Protein AF-A0A2D7Z7Q1-F1 (afdb_monomer_lite)

Secondary structure (DSSP, 8-state):
-PPP-----------HHHHHHH--TTB-S--S---HHHHHHHHHHHHHHTTS--S------TTS--SSS-----SSEEEEEEE-SS-TTT-EEEEEEE--HHHHHHHHHHHHT-

pLDDT: mean 96.38, std 5.76, range [49.28, 98.75]

Radius of gyration: 16.53 Å; chains: 1; bounding box: 44×28×46 Å

Sequence (114 aa):
MAKGEIVLGCLAPHPPHVVYAENPEQNEPFSEGGWETLRWGYNMLARKLKEIDYDCMVILTPHWQTYVGTHFLGLE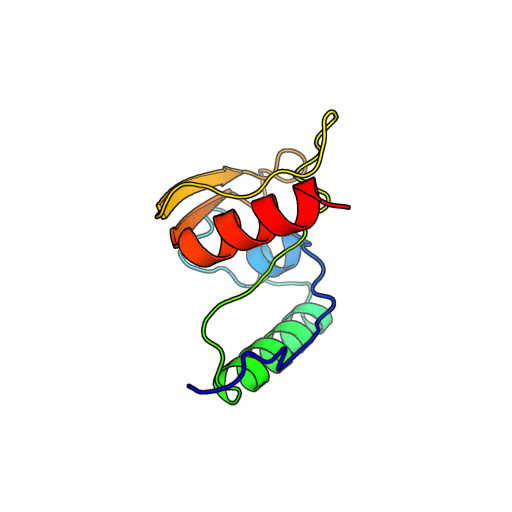RFQNISVDPIFPNLFRFHHDIKVDVELAEKMCEAASQA

Structure (mmCIF, N/CA/C/O backbone):
data_AF-A0A2D7Z7Q1-F1
#
_entry.id   AF-A0A2D7Z7Q1-F1
#
loop_
_atom_site.group_PDB
_atom_site.id
_atom_site.type_symbol
_atom_site.label_atom_id
_atom_site.label_alt_id
_atom_site.label_comp_id
_atom_site.label_asym_id
_atom_site.label_entity_id
_atom_site.label_seq_id
_atom_site.pdbx_PDB_ins_code
_atom_site.Cartn_x
_atom_site.Cartn_y
_atom_site.Cartn_z
_atom_site.occupancy
_atom_site.B_iso_or_equiv
_atom_site.auth_seq_id
_atom_site.auth_comp_id
_atom_site.auth_asym_id
_atom_site.auth_atom_id
_atom_site.pdbx_PDB_model_num
ATOM 1 N N . MET A 1 1 ? -28.213 -3.494 13.119 1.00 49.28 1 MET A N 1
ATOM 2 C CA . MET A 1 1 ? -26.902 -3.004 12.650 1.00 49.28 1 MET A CA 1
ATOM 3 C C . MET A 1 1 ? -26.070 -4.225 12.317 1.00 49.28 1 MET A C 1
ATOM 5 O O . MET A 1 1 ? -26.055 -5.138 13.137 1.00 49.28 1 MET A O 1
ATOM 9 N N . ALA A 1 2 ? -25.493 -4.306 11.118 1.00 69.19 2 ALA A N 1
ATOM 10 C CA . ALA A 1 2 ? -24.578 -5.398 10.794 1.00 69.19 2 ALA A CA 1
ATOM 11 C C . ALA A 1 2 ? -23.338 -5.304 11.703 1.00 69.19 2 ALA A C 1
ATOM 13 O O . ALA A 1 2 ? -22.932 -4.206 12.085 1.00 69.19 2 ALA A O 1
ATOM 14 N N . LYS A 1 3 ? -22.793 -6.449 12.117 1.00 87.31 3 LYS A N 1
ATOM 15 C CA . LYS A 1 3 ? -21.583 -6.518 12.944 1.00 87.31 3 LYS A CA 1
ATOM 16 C C . LYS A 1 3 ? -20.370 -6.333 12.026 1.00 87.31 3 LYS A C 1
ATOM 18 O O . LYS A 1 3 ? -20.305 -7.015 11.012 1.00 87.31 3 LYS A O 1
ATOM 23 N N . GLY A 1 4 ? -19.433 -5.450 12.381 1.00 93.44 4 GLY A N 1
ATOM 24 C CA . GLY A 1 4 ? -18.169 -5.316 11.646 1.00 93.44 4 GLY A CA 1
ATOM 25 C C . GLY A 1 4 ? -17.345 -6.609 11.699 1.00 93.44 4 GLY A C 1
ATOM 26 O O . GLY A 1 4 ? -17.343 -7.300 12.723 1.00 93.44 4 GLY A O 1
ATOM 27 N N . GLU A 1 5 ? -16.660 -6.936 10.605 1.00 95.88 5 GLU A N 1
ATOM 28 C CA . GLU A 1 5 ? -15.922 -8.191 10.431 1.00 95.88 5 GLU A CA 1
ATOM 29 C C . GLU A 1 5 ? -14.589 -7.966 9.700 1.00 95.88 5 GLU A C 1
ATOM 31 O O . GLU A 1 5 ? -14.482 -7.116 8.821 1.00 95.88 5 GLU A O 1
ATOM 36 N N . ILE A 1 6 ? -13.568 -8.751 10.059 1.00 96.88 6 ILE A N 1
ATOM 37 C CA . ILE A 1 6 ? -12.312 -8.842 9.305 1.00 96.88 6 ILE A CA 1
ATOM 38 C C . ILE A 1 6 ? -12.449 -10.007 8.325 1.00 96.88 6 ILE A C 1
ATOM 40 O O . ILE A 1 6 ? -12.380 -11.167 8.727 1.00 96.88 6 ILE A O 1
ATOM 44 N N . VAL A 1 7 ? -12.621 -9.698 7.041 1.00 96.94 7 VAL A N 1
ATOM 45 C CA . VAL A 1 7 ? -12.917 -10.705 6.005 1.00 96.94 7 VAL A CA 1
ATOM 46 C C . VAL A 1 7 ? -11.670 -11.352 5.390 1.00 96.94 7 VAL A C 1
ATOM 48 O O . VAL A 1 7 ? -11.746 -12.437 4.812 1.00 96.94 7 VAL A O 1
ATOM 51 N N . LEU A 1 8 ? -10.500 -10.712 5.506 1.00 97.12 8 LEU A N 1
ATOM 52 C CA . LEU A 1 8 ? -9.239 -11.223 4.969 1.00 97.12 8 LEU A CA 1
ATOM 53 C C . LEU A 1 8 ? -8.029 -10.636 5.708 1.00 97.12 8 LEU A C 1
ATOM 55 O O . LEU A 1 8 ? -7.975 -9.442 5.979 1.00 97.12 8 LEU A O 1
ATOM 59 N N . GLY A 1 9 ? -7.020 -11.475 5.953 1.00 97.19 9 GLY A N 1
ATOM 60 C CA . GLY A 1 9 ? -5.665 -11.051 6.309 1.00 97.19 9 GLY A CA 1
ATOM 61 C C . GLY A 1 9 ? -4.681 -11.426 5.201 1.00 97.19 9 GLY A C 1
ATOM 62 O O . GLY A 1 9 ? -4.776 -12.513 4.627 1.00 97.19 9 GLY A O 1
ATOM 63 N N . CYS A 1 10 ? -3.738 -10.537 4.887 1.00 96.19 10 CYS A N 1
ATOM 64 C CA . CYS A 1 10 ? -2.745 -10.762 3.841 1.00 96.19 10 CYS A CA 1
ATOM 65 C C . CYS A 1 10 ? -1.362 -10.259 4.266 1.00 96.19 10 CYS A C 1
ATOM 67 O O . CYS A 1 10 ? -1.239 -9.211 4.894 1.00 96.19 10 CYS A O 1
ATOM 69 N N . LEU A 1 11 ? -0.324 -10.995 3.868 1.00 96.88 11 LEU A N 1
ATOM 70 C CA . LEU A 1 11 ? 1.047 -10.504 3.848 1.00 96.88 11 LEU A CA 1
ATOM 71 C C . LEU A 1 11 ? 1.376 -10.051 2.420 1.00 96.88 11 LEU A C 1
ATOM 73 O O . LEU A 1 11 ? 1.581 -10.885 1.539 1.00 96.88 11 LEU A O 1
ATOM 77 N N . ALA A 1 12 ? 1.421 -8.737 2.209 1.00 96.69 12 ALA A N 1
ATOM 78 C CA . ALA A 1 12 ? 1.666 -8.112 0.912 1.00 96.69 12 ALA A CA 1
ATOM 79 C C . ALA A 1 12 ? 2.996 -7.328 0.949 1.00 96.69 12 ALA A C 1
ATOM 81 O O . ALA A 1 12 ? 3.016 -6.178 1.391 1.00 96.69 12 ALA A O 1
ATOM 82 N N . PRO A 1 13 ? 4.136 -7.935 0.556 1.00 97.00 13 PRO A N 1
ATOM 83 C CA . PRO A 1 13 ? 5.432 -7.253 0.575 1.00 97.00 13 PRO A CA 1
ATOM 84 C C . PRO A 1 13 ? 5.474 -6.120 -0.458 1.00 97.00 13 PRO A C 1
ATOM 86 O O . PRO A 1 13 ? 4.908 -6.256 -1.535 1.00 97.00 13 PRO A O 1
ATOM 89 N N . HIS A 1 14 ? 6.203 -5.036 -0.198 1.00 97.38 14 HIS A N 1
ATOM 90 C CA . HIS A 1 14 ? 6.168 -3.813 -1.019 1.00 97.38 14 HIS A CA 1
ATOM 91 C C . HIS A 1 14 ? 7.435 -3.575 -1.885 1.00 97.38 14 HIS A C 1
ATOM 93 O O . HIS A 1 14 ? 8.000 -2.481 -1.837 1.00 97.38 14 HIS A O 1
ATOM 99 N N . PRO A 1 15 ? 7.955 -4.550 -2.668 1.00 97.69 15 PRO A N 1
ATOM 100 C CA . PRO A 1 15 ? 9.116 -4.294 -3.510 1.00 97.69 15 PRO A CA 1
ATOM 101 C C . PRO A 1 15 ? 8.724 -3.383 -4.692 1.00 97.69 15 PRO A C 1
ATOM 103 O O . PRO A 1 15 ? 7.893 -3.786 -5.512 1.00 97.69 15 PRO A O 1
ATOM 106 N N . PRO A 1 16 ? 9.361 -2.208 -4.863 1.00 98.06 16 PRO A N 1
ATOM 107 C CA . PRO A 1 16 ? 9.036 -1.276 -5.953 1.00 98.06 16 PRO A CA 1
ATOM 108 C C . PRO A 1 16 ? 9.228 -1.901 -7.344 1.00 98.06 16 PRO A C 1
ATOM 110 O O . PRO A 1 16 ? 8.534 -1.559 -8.298 1.00 98.06 16 PRO A O 1
ATOM 113 N N . HIS A 1 17 ? 10.128 -2.881 -7.440 1.00 98.50 17 HIS A N 1
ATOM 114 C CA . HIS A 1 17 ? 10.436 -3.650 -8.643 1.00 98.50 17 HIS A CA 1
ATOM 115 C C . HIS A 1 17 ? 9.214 -4.326 -9.282 1.00 98.50 17 HIS A C 1
ATOM 117 O O . HIS A 1 17 ? 9.141 -4.419 -10.503 1.00 98.50 17 HIS A O 1
ATOM 123 N N . VAL A 1 18 ? 8.248 -4.786 -8.476 1.00 98.19 18 VAL A N 1
ATOM 124 C CA . VAL A 1 18 ? 7.030 -5.441 -8.988 1.00 98.19 18 VAL A CA 1
ATOM 125 C C . VAL A 1 18 ? 6.161 -4.436 -9.745 1.00 98.19 18 VAL A C 1
ATOM 127 O O . VAL A 1 18 ? 5.633 -4.771 -10.800 1.00 98.19 18 VAL A O 1
ATOM 130 N N . VAL A 1 19 ? 6.065 -3.199 -9.248 1.00 98.19 19 VAL A N 1
ATOM 131 C CA . VAL A 1 19 ? 5.336 -2.114 -9.919 1.00 98.19 19 VAL A CA 1
ATOM 132 C C . VAL A 1 19 ? 6.090 -1.645 -11.159 1.00 98.19 19 VAL A C 1
ATOM 134 O O . VAL A 1 19 ? 5.489 -1.510 -12.220 1.00 98.19 19 VAL A O 1
ATOM 137 N N . TYR A 1 20 ? 7.409 -1.467 -11.050 1.00 98.56 20 TYR A N 1
ATOM 138 C CA . TYR A 1 20 ? 8.267 -1.107 -12.180 1.00 98.56 20 TYR A CA 1
ATOM 139 C C . TYR A 1 20 ? 8.113 -2.083 -13.353 1.00 98.56 20 TYR A C 1
ATOM 141 O O . TYR A 1 20 ? 7.915 -1.658 -14.486 1.00 98.56 20 TYR A O 1
ATOM 149 N N . ALA A 1 21 ? 8.131 -3.388 -13.078 1.00 98.12 21 ALA A N 1
ATOM 150 C CA . ALA A 1 21 ? 8.004 -4.419 -14.100 1.00 98.12 21 ALA A CA 1
ATOM 151 C C . ALA A 1 21 ? 6.620 -4.459 -14.784 1.00 98.12 21 ALA A C 1
ATOM 153 O O . ALA A 1 21 ? 6.507 -4.927 -15.918 1.00 98.12 21 ALA A O 1
ATOM 154 N N . GLU A 1 22 ? 5.558 -4.013 -14.106 1.00 97.44 22 GLU A N 1
ATOM 155 C CA . GLU A 1 22 ? 4.183 -4.003 -14.632 1.00 97.44 22 GLU A CA 1
ATOM 156 C C . GLU A 1 22 ? 3.919 -2.820 -15.581 1.00 97.44 22 GLU A C 1
ATOM 158 O O . GLU A 1 22 ? 2.982 -2.885 -16.370 1.00 97.44 22 GLU A O 1
ATOM 163 N N . ASN A 1 23 ? 4.754 -1.772 -15.551 1.00 98.19 23 ASN A N 1
ATOM 164 C CA . ASN A 1 23 ? 4.595 -0.547 -16.348 1.00 98.19 23 ASN A CA 1
ATOM 165 C C . ASN A 1 23 ? 3.185 0.092 -16.263 1.00 98.19 23 ASN A C 1
ATOM 167 O O . ASN A 1 23 ? 2.587 0.381 -17.303 1.00 98.19 23 ASN A O 1
ATOM 171 N N . PRO A 1 24 ? 2.613 0.318 -15.062 1.00 97.81 24 PRO A N 1
ATOM 172 C CA . PRO A 1 24 ? 1.343 1.029 -14.954 1.00 97.81 24 PRO A CA 1
ATOM 173 C C . PRO A 1 24 ? 1.518 2.504 -15.342 1.00 97.81 24 PRO A C 1
ATOM 175 O O . PRO A 1 24 ? 2.567 3.089 -15.081 1.00 97.81 24 PRO A O 1
ATOM 178 N N . GLU A 1 25 ? 0.472 3.131 -15.889 1.00 97.94 25 GLU A N 1
ATOM 179 C CA . GLU A 1 25 ? 0.501 4.537 -16.342 1.00 97.94 25 GLU A CA 1
ATOM 180 C C . GLU A 1 25 ? 0.919 5.526 -15.243 1.00 97.94 25 GLU A C 1
ATOM 182 O O . GLU A 1 25 ? 1.481 6.582 -15.521 1.00 97.94 25 GLU A O 1
ATOM 187 N N . GLN A 1 26 ? 0.657 5.181 -13.983 1.00 98.25 26 GLN A N 1
ATOM 188 C CA . GLN A 1 26 ? 0.993 5.991 -12.819 1.00 98.25 26 GLN A CA 1
ATOM 189 C C . GLN A 1 26 ? 2.493 6.014 -12.486 1.00 98.25 26 GLN A C 1
ATOM 191 O O . GLN A 1 26 ? 2.926 6.922 -11.775 1.00 98.25 26 GLN A O 1
ATOM 196 N N . ASN A 1 27 ? 3.277 5.021 -12.921 1.00 98.62 27 ASN A N 1
ATOM 197 C CA . ASN A 1 27 ? 4.707 4.943 -12.623 1.00 98.62 27 ASN A CA 1
ATOM 198 C C . ASN A 1 27 ? 5.516 5.500 -13.798 1.00 98.62 27 ASN A C 1
ATOM 200 O O . ASN A 1 27 ? 5.451 4.971 -14.902 1.00 98.62 27 ASN A O 1
ATOM 204 N N . GLU A 1 28 ? 6.301 6.550 -13.564 1.00 98.50 28 GLU A N 1
ATOM 205 C CA . GLU A 1 28 ? 7.023 7.237 -14.646 1.00 98.50 28 GLU A CA 1
ATOM 206 C C . GLU A 1 28 ? 8.126 6.392 -15.319 1.00 98.50 28 GLU A C 1
ATOM 208 O O . GLU A 1 28 ? 8.286 6.495 -16.537 1.00 98.50 28 GLU A O 1
ATOM 213 N N . PRO A 1 29 ? 8.956 5.608 -14.592 1.00 98.25 29 PRO A N 1
ATOM 214 C CA . PRO A 1 29 ? 9.970 4.767 -15.221 1.00 98.25 29 PRO A CA 1
ATOM 215 C C . PRO A 1 29 ? 9.352 3.584 -15.972 1.00 98.25 29 PRO A C 1
ATOM 217 O O . PRO A 1 29 ? 8.440 2.930 -15.470 1.00 98.25 29 PRO A O 1
ATOM 220 N N . PHE A 1 30 ? 9.926 3.265 -17.132 1.00 98.12 30 PHE A N 1
ATOM 221 C CA . PHE A 1 30 ? 9.486 2.166 -17.987 1.00 98.12 30 PHE A CA 1
ATOM 222 C C . PHE A 1 30 ? 10.512 1.028 -17.994 1.00 98.12 30 PHE A C 1
ATOM 224 O O . PHE A 1 30 ? 11.709 1.267 -18.158 1.00 98.12 30 PHE A O 1
ATOM 231 N N . SER A 1 31 ? 10.037 -0.203 -17.834 1.00 97.94 31 SER A N 1
ATOM 232 C CA . SER A 1 31 ? 10.823 -1.435 -17.777 1.00 97.94 31 SER A CA 1
ATOM 233 C C . SER A 1 31 ? 10.612 -2.326 -19.003 1.00 97.94 31 SER A C 1
ATOM 235 O O . SER A 1 31 ? 9.627 -2.201 -19.729 1.00 97.94 31 SER A O 1
ATOM 237 N N . GLU A 1 32 ? 11.497 -3.307 -19.174 1.00 97.69 32 GLU A N 1
ATOM 238 C CA . GLU A 1 32 ? 11.327 -4.408 -20.134 1.00 97.69 32 GLU A CA 1
ATOM 239 C C . GLU A 1 32 ? 10.687 -5.664 -19.494 1.00 97.69 32 GLU A C 1
ATOM 241 O O . GLU A 1 32 ? 10.664 -6.725 -20.113 1.00 97.69 32 GLU A O 1
ATOM 246 N N . GLY A 1 33 ? 10.162 -5.567 -18.261 1.00 96.06 33 GLY A N 1
ATOM 247 C CA . GLY A 1 33 ? 9.578 -6.686 -17.504 1.00 96.06 33 GLY A CA 1
ATOM 248 C C . GLY A 1 33 ? 10.360 -7.079 -16.240 1.00 96.06 33 GLY A C 1
ATOM 249 O O . GLY A 1 33 ? 11.108 -6.274 -15.682 1.00 96.06 33 GLY A O 1
ATOM 250 N N . GLY A 1 34 ? 10.157 -8.315 -15.760 1.00 97.25 34 GLY A N 1
ATOM 251 C CA . GLY A 1 34 ? 10.806 -8.884 -14.572 1.00 97.25 34 GLY A CA 1
ATOM 252 C C . GLY A 1 34 ? 9.862 -9.218 -13.407 1.00 97.25 34 GLY A C 1
ATOM 253 O O . GLY A 1 34 ? 8.696 -8.822 -13.370 1.00 97.25 34 GLY A O 1
ATOM 254 N N . TRP A 1 35 ? 10.395 -9.936 -12.410 1.00 97.81 35 TRP A N 1
ATOM 255 C CA . TRP A 1 35 ? 9.697 -10.338 -11.173 1.00 97.81 35 TRP A CA 1
ATOM 256 C C . TRP A 1 35 ? 8.371 -11.088 -11.401 1.00 97.81 35 TRP A C 1
ATOM 258 O O . TRP A 1 35 ? 7.452 -11.010 -10.582 1.00 97.81 35 TRP A O 1
ATOM 268 N N . GLU A 1 36 ? 8.273 -11.854 -12.487 1.00 97.69 36 GLU A N 1
ATOM 269 C CA . GLU A 1 36 ? 7.039 -12.470 -12.982 1.00 97.69 36 GLU A CA 1
ATOM 270 C C . GLU A 1 36 ? 6.370 -13.353 -11.930 1.00 97.69 36 GLU A C 1
ATOM 272 O O . GLU A 1 36 ? 5.176 -13.217 -11.692 1.00 97.69 36 GLU A O 1
ATOM 277 N N . THR A 1 37 ? 7.129 -14.201 -11.229 1.00 97.56 37 THR A N 1
ATOM 278 C CA . THR A 1 37 ? 6.574 -15.091 -10.197 1.00 97.56 37 THR A CA 1
ATOM 279 C C . THR A 1 37 ? 5.852 -14.313 -9.092 1.00 97.56 37 THR A C 1
ATOM 281 O O . THR A 1 37 ? 4.749 -14.685 -8.689 1.00 97.56 37 THR A O 1
ATOM 284 N N . LEU A 1 38 ? 6.442 -13.210 -8.614 1.00 97.62 38 LEU A N 1
ATOM 285 C CA . LEU A 1 38 ? 5.818 -12.369 -7.588 1.00 97.62 38 LEU A CA 1
ATOM 286 C C . LEU A 1 38 ? 4.646 -11.567 -8.157 1.00 97.62 38 LEU A C 1
ATOM 288 O O . LEU A 1 38 ? 3.605 -11.478 -7.506 1.00 97.62 38 LEU A O 1
ATOM 292 N N . ARG A 1 39 ? 4.774 -11.040 -9.378 1.00 97.44 39 ARG A N 1
ATOM 293 C CA . ARG A 1 39 ? 3.679 -10.357 -10.080 1.00 97.44 39 ARG A CA 1
ATOM 294 C C . ARG A 1 39 ? 2.473 -11.265 -10.287 1.00 97.44 39 ARG A C 1
ATOM 296 O O . ARG A 1 39 ? 1.345 -10.858 -10.036 1.00 97.44 39 ARG A O 1
ATOM 303 N N . TRP A 1 40 ? 2.685 -12.514 -10.693 1.00 97.75 40 TRP A N 1
ATOM 304 C CA . TRP A 1 40 ? 1.615 -13.497 -10.841 1.00 97.75 40 TRP A CA 1
ATOM 305 C C . TRP A 1 40 ? 0.935 -13.796 -9.505 1.00 97.75 40 TRP A C 1
ATOM 307 O O . TRP A 1 40 ? -0.293 -13.856 -9.457 1.00 97.75 40 TRP A O 1
ATOM 317 N N . GLY A 1 41 ? 1.702 -13.892 -8.414 1.00 97.75 41 GLY A N 1
ATOM 318 C CA . GLY A 1 41 ? 1.149 -13.979 -7.060 1.00 97.75 41 GLY A CA 1
ATOM 319 C C . GLY A 1 41 ? 0.265 -12.776 -6.708 1.00 97.75 41 GLY A C 1
ATOM 320 O O . GLY A 1 41 ? -0.859 -12.949 -6.233 1.00 97.75 41 GLY A O 1
ATOM 321 N N . TYR A 1 42 ? 0.718 -11.562 -7.026 1.00 97.88 42 TYR A N 1
ATOM 322 C CA . TYR A 1 42 ? -0.074 -10.342 -6.858 1.00 97.88 42 TYR A CA 1
ATOM 323 C C . TYR A 1 42 ? -1.335 -10.318 -7.727 1.00 97.88 42 TYR A C 1
ATOM 325 O O . TYR A 1 42 ? -2.396 -9.929 -7.245 1.00 97.88 42 TYR A O 1
ATOM 333 N N . ASN A 1 43 ? -1.270 -10.810 -8.965 1.00 96.69 43 ASN A N 1
ATOM 334 C CA . ASN A 1 43 ? -2.438 -10.932 -9.838 1.00 96.69 43 ASN A CA 1
ATOM 335 C C . ASN A 1 43 ? -3.469 -11.923 -9.285 1.00 96.69 43 ASN A C 1
ATOM 337 O O . ASN A 1 43 ? -4.673 -11.684 -9.395 1.00 96.69 43 ASN A O 1
ATOM 341 N N . MET A 1 44 ? -3.032 -13.013 -8.649 1.00 97.06 44 MET A N 1
ATOM 342 C CA . MET A 1 44 ? -3.942 -13.918 -7.940 1.00 97.06 44 MET A CA 1
ATOM 343 C C . MET A 1 44 ? -4.605 -13.236 -6.740 1.00 97.06 44 MET A C 1
ATOM 345 O O . MET A 1 44 ? -5.819 -13.355 -6.574 1.00 97.06 44 MET A O 1
ATOM 349 N N . LEU A 1 45 ? -3.840 -12.487 -5.937 1.00 96.88 45 LEU A N 1
ATOM 350 C CA . LEU A 1 45 ? -4.385 -11.715 -4.818 1.00 96.88 45 LEU A CA 1
ATOM 351 C C . LEU A 1 45 ? -5.399 -10.670 -5.302 1.00 96.88 45 LEU A C 1
ATOM 353 O O . LEU A 1 45 ? -6.506 -10.612 -4.777 1.00 96.88 45 LEU A O 1
ATOM 357 N N . ALA A 1 46 ? -5.065 -9.900 -6.340 1.00 96.00 46 ALA A N 1
ATOM 358 C CA . ALA A 1 46 ? -5.947 -8.889 -6.915 1.00 96.00 46 ALA A CA 1
ATOM 359 C C . ALA A 1 46 ? -7.256 -9.493 -7.446 1.00 96.00 46 ALA A C 1
ATOM 361 O O . ALA A 1 46 ? -8.320 -8.903 -7.278 1.00 96.00 46 ALA A O 1
ATOM 362 N N . ARG A 1 47 ? -7.206 -10.684 -8.059 1.00 97.06 47 ARG A N 1
ATOM 363 C CA . ARG A 1 47 ? -8.412 -11.417 -8.482 1.00 97.06 47 ARG A CA 1
ATOM 364 C C . ARG A 1 47 ? -9.259 -11.852 -7.292 1.00 97.06 47 ARG A C 1
ATOM 366 O O . ARG A 1 47 ? -10.461 -11.634 -7.320 1.00 97.06 47 ARG A O 1
ATOM 373 N N . LYS A 1 48 ? -8.635 -12.392 -6.243 1.00 96.69 48 LYS A N 1
ATOM 374 C CA . LYS A 1 48 ? -9.335 -12.788 -5.015 1.00 96.69 48 LYS A CA 1
ATOM 375 C C . LYS A 1 48 ? -10.005 -11.594 -4.328 1.00 96.69 48 LYS A C 1
ATOM 377 O O . LYS A 1 48 ? -11.139 -11.715 -3.891 1.00 96.69 48 LYS A O 1
ATOM 382 N N . LEU A 1 49 ? -9.333 -10.443 -4.264 1.00 96.25 49 LEU A N 1
ATOM 383 C CA . LEU A 1 49 ? -9.901 -9.224 -3.680 1.00 96.25 49 LEU A CA 1
ATOM 384 C C . LEU A 1 49 ? -11.158 -8.756 -4.430 1.00 96.25 49 LEU A C 1
ATOM 386 O O . LEU A 1 49 ? -12.093 -8.306 -3.792 1.00 96.25 49 LEU A O 1
ATOM 390 N N . LYS A 1 50 ? -11.243 -8.935 -5.755 1.00 96.12 50 LYS A N 1
ATOM 391 C CA . LYS A 1 50 ? -12.451 -8.582 -6.530 1.00 96.12 50 LYS A CA 1
ATOM 392 C C . LYS A 1 50 ? -13.686 -9.429 -6.198 1.00 96.12 50 LYS A C 1
ATOM 394 O O . LYS A 1 50 ? -14.787 -9.041 -6.570 1.00 96.12 50 LYS A O 1
ATOM 399 N N . GLU A 1 51 ? -13.504 -10.588 -5.571 1.00 96.69 51 GLU A N 1
ATOM 400 C CA . GLU A 1 51 ? -14.581 -11.525 -5.221 1.00 96.69 51 GLU A CA 1
ATOM 401 C C . GLU A 1 51 ? -15.013 -11.401 -3.750 1.00 96.69 51 GLU A C 1
ATOM 403 O O . GLU A 1 51 ? -15.991 -12.025 -3.344 1.00 96.69 51 GLU A O 1
ATOM 408 N N . ILE A 1 52 ? -14.285 -10.617 -2.949 1.00 95.75 52 ILE A N 1
ATOM 409 C CA . ILE A 1 52 ? -14.558 -10.403 -1.527 1.00 95.75 52 ILE A CA 1
ATOM 410 C C . ILE A 1 52 ? -15.197 -9.027 -1.365 1.00 95.75 52 ILE A C 1
ATOM 412 O O . ILE A 1 52 ? -14.676 -8.040 -1.875 1.00 95.75 52 ILE A O 1
ATOM 416 N N . ASP A 1 53 ? -16.299 -8.966 -0.622 1.00 95.19 53 ASP A N 1
ATOM 417 C CA . ASP A 1 53 ? -16.920 -7.704 -0.229 1.00 95.19 53 ASP A CA 1
ATOM 418 C C . ASP A 1 53 ? -16.181 -7.127 0.988 1.00 95.19 53 ASP A C 1
ATOM 420 O O . ASP A 1 53 ? -16.048 -7.798 2.016 1.00 95.19 53 ASP A O 1
ATOM 424 N N . TYR A 1 54 ? -15.626 -5.925 0.848 1.00 96.00 54 TYR A N 1
ATOM 425 C CA . TYR A 1 54 ? -14.939 -5.207 1.920 1.00 96.00 54 TYR A CA 1
ATOM 426 C C . TYR A 1 54 ? -15.079 -3.694 1.732 1.00 96.00 54 TYR A C 1
ATOM 428 O O . TYR A 1 54 ? -14.988 -3.184 0.616 1.00 96.00 54 TYR A O 1
ATO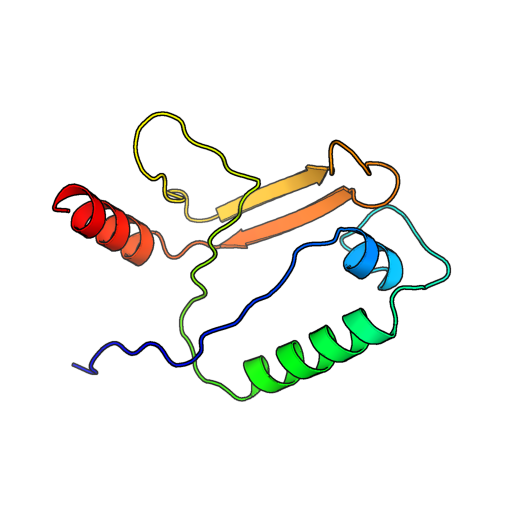M 436 N N . ASP A 1 55 ? -15.230 -2.971 2.842 1.00 96.25 55 ASP A N 1
ATOM 437 C CA . ASP A 1 55 ? -15.424 -1.516 2.822 1.00 96.25 55 ASP A CA 1
ATOM 438 C C . ASP A 1 55 ? -14.099 -0.739 2.725 1.00 96.25 55 ASP A C 1
ATOM 440 O O . ASP A 1 55 ? -14.017 0.313 2.092 1.00 96.25 55 ASP A O 1
ATOM 444 N N . CYS A 1 56 ? -13.036 -1.252 3.351 1.00 96.56 56 CYS A N 1
ATOM 445 C CA . CYS A 1 56 ? -11.743 -0.577 3.442 1.00 96.56 56 CYS A CA 1
ATOM 446 C C . CYS A 1 56 ? -10.575 -1.572 3.551 1.00 96.56 56 CYS A C 1
ATOM 448 O O . CYS A 1 56 ? -10.758 -2.764 3.803 1.00 96.56 56 CYS A O 1
ATOM 450 N N . MET A 1 57 ? -9.349 -1.069 3.379 1.00 97.31 57 MET A N 1
ATOM 451 C CA . MET A 1 57 ? -8.117 -1.810 3.650 1.00 97.31 57 MET A CA 1
ATOM 452 C C . MET A 1 57 ? -7.323 -1.112 4.752 1.00 97.31 57 MET A C 1
ATOM 454 O O . MET A 1 57 ? -7.019 0.074 4.643 1.00 97.31 57 MET A O 1
ATOM 458 N N . VAL A 1 58 ? -6.922 -1.868 5.773 1.00 97.75 58 VAL A N 1
ATOM 459 C CA . VAL A 1 58 ? -5.994 -1.401 6.809 1.00 97.75 58 VAL A CA 1
ATOM 460 C C . VAL A 1 58 ? -4.582 -1.853 6.441 1.00 97.75 58 VAL A C 1
ATOM 462 O O . VAL A 1 58 ? -4.326 -3.050 6.313 1.00 97.75 58 VAL A O 1
ATOM 465 N N . ILE A 1 59 ? -3.661 -0.900 6.274 1.00 97.88 59 ILE A N 1
ATOM 466 C CA . ILE A 1 59 ? -2.277 -1.161 5.854 1.00 97.88 59 ILE A CA 1
ATOM 467 C C . ILE A 1 59 ? -1.312 -0.718 6.954 1.00 97.88 59 ILE A C 1
ATOM 469 O O . ILE A 1 59 ? -1.286 0.450 7.333 1.00 97.88 59 ILE A O 1
ATOM 473 N N . LEU A 1 60 ? -0.467 -1.643 7.416 1.00 97.50 60 LEU A N 1
ATOM 474 C CA . LEU A 1 60 ? 0.697 -1.348 8.250 1.00 97.50 60 LEU A CA 1
ATOM 475 C C . LEU A 1 60 ? 1.952 -1.380 7.374 1.00 97.50 60 LEU A C 1
ATOM 477 O O . LEU A 1 60 ? 2.268 -2.414 6.787 1.00 97.50 60 LEU A O 1
ATOM 481 N N . THR A 1 61 ? 2.671 -0.260 7.289 1.00 96.88 61 THR A N 1
ATOM 482 C CA . THR A 1 61 ? 3.886 -0.144 6.469 1.00 96.88 61 THR A CA 1
ATOM 483 C C . THR A 1 61 ? 5.132 0.045 7.335 1.00 96.88 61 THR A C 1
ATOM 485 O O . THR A 1 61 ? 5.125 0.886 8.234 1.00 96.88 61 THR A O 1
ATOM 488 N N . PRO A 1 62 ? 6.235 -0.675 7.064 1.00 97.12 62 PRO A N 1
ATOM 489 C CA . PRO A 1 62 ? 7.489 -0.476 7.788 1.00 97.12 62 PRO A CA 1
ATOM 490 C C . PRO A 1 62 ? 8.212 0.822 7.393 1.00 97.12 62 PRO A C 1
ATOM 492 O O . PRO A 1 62 ? 9.129 1.245 8.096 1.00 97.12 62 PRO A O 1
ATOM 495 N N . HIS A 1 63 ? 7.825 1.454 6.279 1.00 97.19 63 HIS A N 1
ATOM 496 C CA . HIS A 1 63 ? 8.447 2.688 5.788 1.00 97.19 6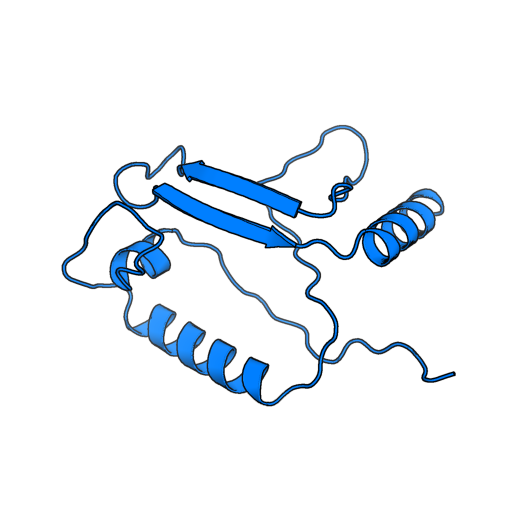3 HIS A CA 1
ATOM 497 C C . HIS A 1 63 ? 7.892 3.965 6.429 1.00 97.19 63 HIS A C 1
ATOM 499 O O . HIS A 1 63 ? 8.424 5.043 6.179 1.00 97.19 63 HIS A O 1
ATOM 505 N N . TRP A 1 64 ? 6.871 3.858 7.283 1.00 96.81 64 TRP A N 1
ATOM 506 C CA . TRP A 1 64 ? 6.393 4.972 8.095 1.00 96.81 64 TRP A CA 1
ATOM 507 C C . TRP A 1 64 ? 6.754 4.740 9.559 1.00 96.81 64 TRP A C 1
ATOM 509 O O . TRP A 1 64 ? 5.981 4.200 10.344 1.00 96.81 64 TRP A O 1
ATOM 519 N N . GLN A 1 65 ? 7.987 5.101 9.904 1.00 95.94 65 GLN A N 1
ATOM 520 C CA . GLN A 1 65 ? 8.510 4.928 11.254 1.00 95.94 65 GLN A CA 1
ATOM 521 C C . GLN A 1 65 ? 8.153 6.130 12.124 1.00 95.94 65 GLN A C 1
ATOM 523 O O . GLN A 1 65 ? 8.379 7.279 11.741 1.00 95.94 65 GLN A O 1
ATOM 528 N N . THR A 1 66 ? 7.633 5.857 13.316 1.00 97.00 66 THR A N 1
ATOM 529 C CA . THR A 1 66 ? 7.293 6.862 14.324 1.00 97.00 66 THR A CA 1
ATOM 530 C C . THR A 1 66 ? 8.075 6.588 15.605 1.00 97.00 66 THR A C 1
ATOM 532 O O . THR A 1 66 ? 8.304 5.441 15.979 1.00 97.00 66 THR A O 1
ATOM 535 N N . TYR A 1 67 ? 8.505 7.652 16.288 1.00 96.62 67 TYR A N 1
ATOM 536 C CA . TYR A 1 67 ? 9.205 7.540 17.575 1.00 96.62 67 TYR A CA 1
ATOM 537 C C . TYR A 1 67 ? 8.270 7.682 18.781 1.00 96.62 67 TYR A C 1
ATOM 539 O O . TYR A 1 67 ? 8.590 7.202 19.865 1.00 96.62 67 TYR A O 1
ATOM 547 N N . VAL A 1 68 ? 7.127 8.352 18.612 1.00 95.50 68 VAL A N 1
ATOM 548 C CA . VAL A 1 68 ? 6.181 8.653 19.694 1.00 95.50 68 VAL A CA 1
ATOM 549 C C . VAL A 1 68 ? 4.806 8.123 19.311 1.00 95.50 68 VAL A C 1
ATOM 551 O O . VAL A 1 68 ? 4.088 8.757 18.548 1.00 95.50 68 VAL A O 1
ATOM 554 N N . GLY A 1 69 ? 4.441 6.959 19.844 1.00 94.31 69 GLY A N 1
ATOM 555 C CA . GLY A 1 69 ? 3.137 6.337 19.605 1.00 94.31 69 GLY A CA 1
ATOM 556 C C . GLY A 1 69 ? 2.908 5.850 18.168 1.00 94.31 69 GLY A C 1
ATOM 557 O O . GLY A 1 69 ? 3.786 5.911 17.301 1.00 94.31 69 GLY A O 1
ATOM 558 N N . THR A 1 70 ? 1.692 5.365 17.928 1.00 95.88 70 THR A N 1
ATOM 559 C CA . THR A 1 70 ? 1.231 4.843 16.634 1.00 95.88 70 THR A CA 1
ATOM 560 C C . THR A 1 70 ? 0.452 5.925 15.900 1.00 95.88 70 THR A C 1
ATOM 562 O O . THR A 1 70 ? -0.460 6.517 16.470 1.00 95.88 70 THR A O 1
ATOM 565 N N . HIS A 1 71 ? 0.825 6.219 14.655 1.00 97.75 71 HIS A N 1
ATOM 566 C CA . HIS A 1 71 ? 0.159 7.247 13.853 1.00 97.75 71 HIS A CA 1
ATOM 567 C C . HIS A 1 71 ? -0.845 6.630 12.873 1.00 97.75 71 HIS A C 1
ATOM 569 O O . HIS A 1 71 ? -0.671 5.501 12.415 1.00 97.75 71 HIS A O 1
ATOM 575 N N . PHE A 1 72 ? -1.871 7.408 12.528 1.00 98.25 72 PHE A N 1
ATOM 576 C CA . PHE A 1 72 ? -2.920 7.055 11.572 1.00 98.25 72 PHE A CA 1
ATOM 577 C C . PHE A 1 72 ? -3.073 8.184 10.547 1.00 98.25 72 PHE A C 1
ATOM 579 O O . PHE A 1 72 ? -2.786 9.345 10.843 1.00 98.25 72 PHE A O 1
ATOM 586 N N . LEU A 1 73 ? -3.485 7.850 9.323 1.00 98.12 73 LEU A N 1
ATOM 587 C CA . LEU A 1 73 ? -3.774 8.856 8.300 1.00 98.12 73 LEU A CA 1
ATOM 588 C C . LEU A 1 73 ? -5.069 9.599 8.665 1.00 98.12 73 LEU A C 1
ATOM 590 O O . LEU A 1 73 ? -6.083 8.956 8.908 1.00 98.12 73 LEU A O 1
ATOM 594 N N . GLY A 1 74 ?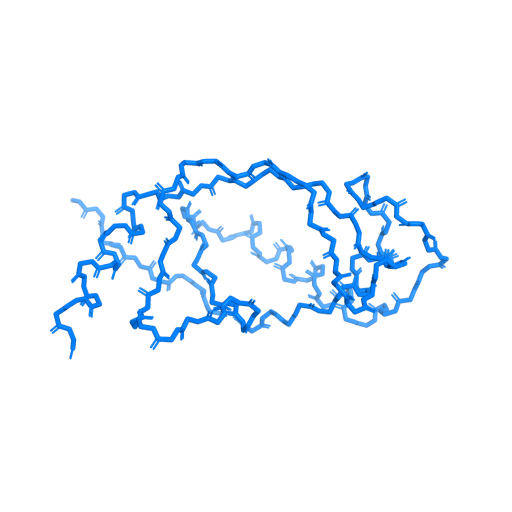 -5.034 10.935 8.685 1.00 97.75 74 GLY A N 1
ATOM 595 C CA . GLY A 1 74 ? -6.150 11.777 9.154 1.00 97.75 74 GLY A CA 1
ATOM 596 C C . GLY A 1 74 ? -6.682 12.790 8.135 1.00 97.75 74 GLY A C 1
ATOM 597 O O . GLY A 1 74 ? -7.328 13.757 8.519 1.00 97.75 74 GLY A O 1
ATOM 598 N N . LEU A 1 75 ? -6.374 12.619 6.846 1.00 97.94 75 LEU A N 1
ATOM 599 C CA . LEU A 1 75 ? -6.948 13.423 5.760 1.00 97.94 75 LEU A CA 1
ATOM 600 C C . LEU A 1 75 ? -7.704 12.510 4.800 1.00 97.94 75 LEU A C 1
ATOM 602 O O . LEU A 1 75 ? -7.235 11.415 4.500 1.00 97.94 75 LEU A O 1
ATOM 606 N N . GLU A 1 76 ? -8.826 12.989 4.265 1.00 97.88 76 GLU A N 1
ATOM 607 C CA . GLU A 1 76 ? -9.702 12.203 3.383 1.00 97.88 76 GLU A CA 1
ATOM 608 C C . GLU A 1 76 ? -9.015 11.733 2.094 1.00 97.88 76 GLU A C 1
ATOM 610 O O . GLU A 1 76 ? -9.369 10.690 1.542 1.00 97.88 76 GLU A O 1
ATOM 615 N N . ARG A 1 77 ? -8.046 12.505 1.585 1.00 98.19 77 ARG A N 1
ATOM 616 C CA . ARG A 1 77 ? -7.386 12.238 0.305 1.00 98.19 77 ARG A CA 1
ATOM 617 C C . ARG A 1 77 ? -5.924 12.669 0.325 1.00 98.19 77 ARG A C 1
ATOM 619 O O . ARG A 1 77 ? -5.618 13.809 0.667 1.00 98.19 77 ARG A O 1
ATOM 626 N N . PHE A 1 78 ? -5.036 11.780 -0.114 1.00 97.69 78 PHE A N 1
ATOM 627 C CA . PHE A 1 78 ? -3.622 12.076 -0.346 1.00 97.69 78 PHE A CA 1
ATOM 628 C C . PHE A 1 78 ? -3.302 11.882 -1.826 1.00 97.69 78 PHE A C 1
ATOM 630 O O . PHE A 1 78 ? -3.328 10.759 -2.338 1.00 97.69 78 PHE A O 1
ATOM 637 N N . GLN A 1 79 ? -2.965 12.982 -2.494 1.00 97.69 79 GLN A N 1
ATOM 638 C CA . GLN A 1 79 ? -2.589 12.994 -3.902 1.00 97.69 79 GLN A CA 1
ATOM 639 C C . GLN A 1 79 ? -1.203 13.615 -4.051 1.00 97.69 79 GLN A C 1
ATOM 641 O O . GLN A 1 79 ? -1.021 14.798 -3.761 1.00 97.69 79 GLN A O 1
ATOM 646 N N . ASN A 1 80 ? -0.223 12.812 -4.460 1.00 96.81 80 ASN A N 1
ATOM 647 C CA . ASN A 1 80 ? 1.146 13.266 -4.688 1.00 96.81 80 ASN A CA 1
ATOM 648 C C . ASN A 1 80 ? 1.934 12.239 -5.522 1.00 96.81 80 ASN A C 1
ATOM 650 O O . ASN A 1 80 ? 1.416 11.194 -5.918 1.00 96.81 80 ASN A O 1
ATOM 654 N N . ILE A 1 81 ? 3.207 12.537 -5.761 1.00 98.00 81 ILE A N 1
ATOM 655 C CA . ILE A 1 81 ? 4.180 11.614 -6.334 1.00 98.00 81 ILE A CA 1
ATOM 656 C C . ILE A 1 81 ? 4.952 10.952 -5.191 1.00 98.00 81 ILE A C 1
ATOM 658 O O . ILE A 1 81 ? 5.584 11.629 -4.379 1.00 98.00 81 ILE A O 1
ATOM 662 N N . SER A 1 82 ? 4.925 9.623 -5.145 1.00 98.12 82 SER A N 1
ATOM 663 C CA . SER A 1 82 ? 5.773 8.821 -4.265 1.00 98.12 82 SER A CA 1
ATOM 664 C C . SER A 1 82 ? 7.028 8.404 -5.023 1.00 98.12 82 SER A C 1
ATOM 666 O O . SER A 1 82 ? 6.952 7.674 -6.010 1.00 98.12 82 SER A O 1
ATOM 668 N N . VAL A 1 83 ? 8.186 8.883 -4.575 1.00 98.56 83 VAL A N 1
ATOM 669 C CA . VAL A 1 83 ? 9.488 8.516 -5.139 1.00 98.56 83 VAL A CA 1
ATOM 670 C C . VAL A 1 83 ? 10.209 7.634 -4.136 1.00 98.56 83 VAL A C 1
ATOM 672 O O . VAL A 1 83 ? 10.406 8.043 -2.991 1.00 98.56 83 VAL A O 1
ATOM 675 N N . ASP A 1 84 ? 10.608 6.434 -4.558 1.00 98.50 84 ASP A N 1
ATOM 676 C CA . ASP A 1 84 ? 11.407 5.564 -3.698 1.00 98.50 84 ASP A CA 1
ATOM 677 C C . ASP A 1 84 ? 12.806 6.187 -3.511 1.00 98.50 84 ASP A C 1
ATOM 679 O O . ASP A 1 84 ? 13.482 6.476 -4.503 1.00 98.50 84 ASP A O 1
ATOM 683 N N . PRO A 1 85 ? 13.259 6.426 -2.266 1.00 98.00 85 PRO A N 1
ATOM 684 C CA . PRO A 1 85 ? 14.532 7.096 -2.018 1.00 98.00 85 PRO A CA 1
ATOM 685 C C . PRO A 1 85 ? 15.751 6.217 -2.332 1.00 98.00 85 PRO A C 1
ATOM 687 O O . PRO A 1 85 ? 16.842 6.747 -2.534 1.00 98.00 85 PRO A O 1
ATOM 690 N N . ILE A 1 86 ? 15.590 4.891 -2.358 1.00 98.50 86 ILE A N 1
ATOM 691 C CA . ILE A 1 86 ? 16.656 3.928 -2.660 1.00 98.50 86 ILE A CA 1
ATOM 692 C C . ILE A 1 86 ? 16.638 3.557 -4.145 1.00 98.50 86 ILE A C 1
ATOM 694 O O . ILE A 1 86 ? 17.696 3.419 -4.759 1.00 98.50 86 ILE A O 1
ATOM 698 N N . PHE A 1 87 ? 15.448 3.440 -4.73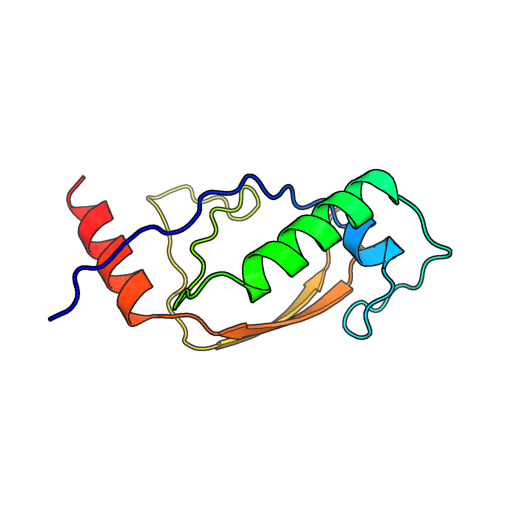5 1.00 98.50 87 PHE A N 1
ATOM 699 C CA . PHE A 1 87 ? 15.234 3.026 -6.123 1.00 98.50 87 PHE A CA 1
ATOM 700 C C . PHE A 1 87 ? 14.466 4.072 -6.958 1.00 98.50 87 PHE A C 1
ATOM 702 O O . PHE A 1 87 ? 13.467 3.734 -7.605 1.00 98.50 87 PHE A O 1
ATOM 709 N N . PRO A 1 88 ? 14.924 5.338 -7.027 1.00 98.25 88 PRO A N 1
ATOM 710 C CA . PRO A 1 88 ? 14.211 6.397 -7.751 1.00 98.25 88 PRO A CA 1
ATOM 711 C C . PRO A 1 88 ? 14.179 6.169 -9.270 1.00 98.25 88 PRO A C 1
ATOM 713 O O . PRO A 1 88 ? 13.348 6.732 -9.977 1.00 98.25 88 PRO A O 1
ATOM 716 N N . ASN A 1 89 ? 15.085 5.339 -9.793 1.00 98.31 89 ASN A N 1
ATOM 717 C CA . ASN A 1 89 ? 15.103 4.916 -11.191 1.00 98.31 89 ASN A CA 1
ATOM 718 C C . ASN A 1 89 ? 14.023 3.873 -11.524 1.00 98.31 89 ASN A C 1
ATOM 720 O O . ASN A 1 89 ? 13.788 3.633 -12.703 1.00 98.31 89 ASN A O 1
ATOM 724 N N . LEU A 1 90 ? 13.392 3.255 -10.518 1.00 98.38 90 LEU A N 1
ATOM 725 C CA . LEU A 1 90 ? 12.366 2.221 -10.695 1.00 98.38 90 LEU A CA 1
ATOM 726 C C . LEU A 1 90 ? 10.968 2.711 -10.308 1.00 98.38 90 LEU A C 1
ATOM 728 O O . LEU A 1 90 ? 9.988 2.319 -10.940 1.00 98.38 90 LEU A O 1
ATOM 732 N N . PHE A 1 91 ? 10.867 3.565 -9.285 1.00 98.75 91 PHE A N 1
ATOM 733 C CA . PHE A 1 91 ? 9.582 3.923 -8.691 1.00 98.75 91 PHE A CA 1
ATOM 734 C C . PHE A 1 91 ? 9.431 5.429 -8.463 1.00 98.75 91 PHE A C 1
ATOM 736 O O . PHE A 1 91 ? 10.037 6.013 -7.561 1.00 98.75 91 PHE A O 1
ATOM 743 N N . ARG A 1 92 ? 8.588 6.037 -9.300 1.00 98.69 92 ARG A N 1
ATOM 744 C CA . ARG A 1 92 ? 8.099 7.418 -9.204 1.00 98.69 92 ARG A CA 1
ATOM 745 C C . ARG A 1 92 ? 6.619 7.371 -9.553 1.00 98.69 92 ARG A C 1
ATOM 747 O O . ARG A 1 92 ? 6.255 7.414 -10.726 1.00 98.69 92 ARG A O 1
ATOM 754 N N . PHE A 1 93 ? 5.794 7.161 -8.536 1.00 98.69 93 PHE A N 1
ATOM 755 C CA . PHE A 1 93 ? 4.403 6.757 -8.692 1.00 98.69 93 PHE A CA 1
ATOM 756 C C . PHE A 1 93 ? 3.450 7.893 -8.324 1.00 98.69 93 PHE A C 1
ATOM 758 O O . PHE A 1 93 ? 3.419 8.343 -7.177 1.00 98.69 93 PHE A O 1
ATOM 765 N N . HIS A 1 94 ? 2.638 8.321 -9.285 1.00 98.56 94 HIS A N 1
ATOM 766 C CA . HIS A 1 94 ? 1.550 9.274 -9.074 1.00 98.56 94 HIS A CA 1
ATOM 767 C C . HIS A 1 94 ? 0.384 8.557 -8.396 1.00 98.56 94 HIS A C 1
ATOM 769 O O . HIS A 1 94 ? -0.313 7.760 -9.024 1.00 98.56 94 HIS A O 1
ATOM 775 N N . HIS A 1 95 ? 0.174 8.812 -7.106 1.00 96.94 95 HIS A N 1
ATOM 776 C CA . HIS A 1 95 ? -0.911 8.192 -6.352 1.00 96.94 95 HIS A CA 1
ATOM 777 C C . HIS A 1 95 ? -2.026 9.182 -6.037 1.00 96.94 95 HIS A C 1
ATOM 779 O O . HIS A 1 95 ? -1.822 10.387 -5.888 1.00 96.94 95 HIS A O 1
ATOM 785 N N . ASP A 1 96 ? -3.212 8.618 -5.866 1.00 97.88 96 ASP A N 1
ATOM 786 C CA . ASP A 1 96 ? -4.403 9.303 -5.401 1.00 97.88 96 ASP A CA 1
ATOM 787 C C . ASP A 1 96 ? -5.181 8.329 -4.515 1.00 97.88 96 ASP A C 1
ATOM 789 O O . ASP A 1 96 ? -5.910 7.466 -5.005 1.00 97.88 96 ASP A O 1
ATOM 793 N N . ILE A 1 97 ? -4.933 8.401 -3.207 1.00 97.38 97 ILE A N 1
ATOM 794 C CA . ILE A 1 97 ? -5.535 7.489 -2.232 1.00 97.38 97 ILE A CA 1
ATOM 795 C C . ILE A 1 97 ? -6.594 8.221 -1.418 1.00 97.38 97 ILE A C 1
ATOM 797 O O . ILE A 1 97 ? -6.415 9.384 -1.048 1.00 97.38 97 ILE A O 1
ATOM 801 N N . LYS A 1 98 ? -7.683 7.514 -1.117 1.00 98.38 98 LYS A N 1
ATOM 802 C CA . LYS A 1 98 ? -8.733 7.953 -0.197 1.00 98.38 98 LYS A CA 1
ATOM 803 C C . LYS A 1 98 ? -8.614 7.191 1.113 1.00 98.38 98 LYS A C 1
ATOM 805 O O . LYS A 1 98 ? -8.253 6.015 1.102 1.00 98.38 98 LYS A O 1
ATOM 810 N N . VAL A 1 99 ? -8.925 7.859 2.213 1.00 98.50 99 VAL A N 1
ATOM 811 C CA . VAL A 1 99 ? -8.829 7.300 3.563 1.00 98.50 99 VAL A CA 1
ATOM 812 C C . VAL A 1 99 ? -10.203 7.323 4.213 1.00 98.50 99 VAL A C 1
ATOM 814 O O . VAL A 1 99 ? -10.898 8.336 4.167 1.00 98.50 99 VAL A O 1
ATOM 817 N N . ASP A 1 100 ? -10.571 6.210 4.842 1.00 98.38 100 ASP A N 1
ATOM 818 C CA . ASP A 1 100 ? -11.683 6.169 5.787 1.00 98.38 100 ASP A CA 1
ATOM 819 C C . ASP A 1 100 ? -11.227 6.810 7.107 1.00 98.38 100 ASP A C 1
ATOM 821 O O . ASP A 1 100 ? -10.641 6.158 7.975 1.00 98.38 100 ASP A O 1
ATOM 825 N N . VAL A 1 101 ? -11.404 8.131 7.201 1.00 98.56 101 VAL A N 1
ATOM 826 C CA . VAL A 1 101 ? -10.962 8.923 8.358 1.00 98.56 101 VAL A CA 1
ATOM 827 C C . VAL A 1 101 ? -11.748 8.541 9.611 1.00 98.56 101 VAL A C 1
ATOM 829 O O . VAL A 1 101 ? -11.153 8.447 10.680 1.00 98.56 101 VAL A O 1
ATOM 832 N N . GLU A 1 102 ? -13.043 8.234 9.486 1.00 98.19 102 GLU A N 1
ATOM 833 C CA . GLU A 1 102 ? -13.870 7.817 10.625 1.00 98.19 102 GLU A CA 1
ATOM 834 C C . GLU A 1 102 ? -13.325 6.528 11.253 1.00 98.19 102 GLU A C 1
ATOM 836 O O .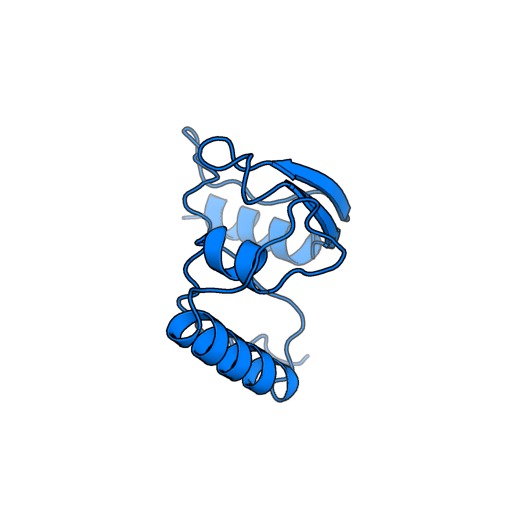 GLU A 1 102 ? -13.194 6.423 12.477 1.00 98.19 102 GLU A O 1
ATOM 841 N N . LEU A 1 103 ? -12.969 5.540 10.428 1.00 98.12 103 LEU A N 1
ATOM 842 C CA . LEU A 1 103 ? -12.340 4.321 10.921 1.00 98.12 103 LEU A CA 1
ATOM 843 C C . LEU A 1 103 ? -10.949 4.595 11.510 1.00 98.12 103 LEU A C 1
ATOM 845 O O . LEU A 1 103 ? -10.630 4.069 12.577 1.00 98.12 103 LEU A O 1
ATOM 849 N N . ALA A 1 104 ? -10.129 5.416 10.848 1.00 98.44 104 ALA A N 1
ATOM 850 C CA . ALA A 1 104 ? -8.784 5.749 11.315 1.00 98.44 104 ALA A CA 1
ATOM 851 C C . ALA A 1 104 ? -8.790 6.443 12.692 1.00 98.44 104 ALA A C 1
ATOM 853 O O . ALA A 1 104 ? -7.978 6.105 13.556 1.00 98.44 104 ALA A O 1
ATOM 854 N N . GLU A 1 105 ? -9.731 7.359 12.929 1.00 98.31 105 GLU A N 1
ATOM 855 C CA . GLU A 1 105 ? -9.922 8.027 14.220 1.00 98.31 105 GLU A CA 1
ATOM 856 C C . GLU A 1 105 ? -10.340 7.034 15.312 1.00 98.31 105 GLU A C 1
ATOM 858 O O . GLU A 1 105 ? -9.708 6.993 16.368 1.00 98.31 105 GLU A O 1
ATOM 863 N N . LYS A 1 106 ? -11.306 6.143 15.041 1.00 97.69 106 LYS A N 1
ATOM 864 C CA . LYS A 1 106 ? -11.704 5.083 15.991 1.00 97.69 106 LYS A CA 1
ATOM 865 C C . LYS A 1 106 ? -10.555 4.129 16.324 1.00 97.69 106 LYS A C 1
ATOM 867 O O . LYS A 1 106 ? -10.435 3.671 17.460 1.00 97.69 106 LYS A O 1
ATOM 872 N N . MET A 1 107 ? -9.698 3.817 15.350 1.00 97.50 107 MET A N 1
ATOM 873 C CA . MET A 1 107 ? -8.493 3.012 15.579 1.00 97.50 107 MET A CA 1
ATOM 874 C C . MET A 1 107 ? -7.486 3.741 16.475 1.00 97.50 107 MET A C 1
ATOM 876 O O . MET A 1 107 ? -6.898 3.117 17.359 1.00 97.50 107 MET A O 1
ATOM 880 N N . CYS A 1 108 ? -7.315 5.051 16.283 1.00 97.81 108 CYS A N 1
ATOM 881 C CA . CYS A 1 108 ? -6.483 5.894 17.139 1.00 97.81 108 CYS A CA 1
ATOM 882 C C . CYS A 1 108 ? -7.015 5.941 18.580 1.00 97.81 108 CYS A C 1
ATOM 884 O O . CYS A 1 108 ? -6.255 5.719 19.524 1.00 97.81 108 CYS A O 1
ATOM 886 N N . GLU A 1 109 ? -8.325 6.138 18.756 1.00 97.62 109 GLU A N 1
ATOM 887 C CA . GLU A 1 109 ? -8.987 6.106 20.065 1.00 97.62 109 GLU A CA 1
ATOM 888 C C . GLU A 1 109 ? -8.759 4.768 20.774 1.00 97.62 109 GLU A C 1
ATOM 890 O O . GLU A 1 109 ? -8.318 4.748 21.924 1.00 97.62 109 GLU A O 1
ATOM 895 N N . ALA A 1 110 ? -8.982 3.648 20.083 1.00 96.12 110 ALA A N 1
ATOM 896 C CA . ALA A 1 110 ? -8.752 2.319 20.642 1.00 96.12 110 ALA A CA 1
ATOM 897 C C . ALA A 1 110 ? -7.278 2.093 21.021 1.00 96.12 110 ALA A C 1
ATOM 899 O O . ALA A 1 110 ? -6.993 1.542 22.083 1.00 96.12 110 ALA A O 1
ATOM 900 N N . ALA A 1 111 ? -6.336 2.551 20.190 1.00 94.88 111 ALA A N 1
ATOM 901 C CA . ALA A 1 111 ? -4.906 2.449 20.469 1.00 94.88 111 ALA A CA 1
ATOM 902 C C . ALA A 1 111 ? -4.469 3.315 21.663 1.00 94.88 111 ALA A C 1
ATOM 904 O O . ALA A 1 111 ? -3.550 2.935 22.379 1.00 94.88 111 ALA A O 1
ATOM 905 N N . SER A 1 112 ? -5.130 4.451 21.906 1.00 93.06 112 SER A N 1
ATOM 906 C CA . SER A 1 112 ? -4.831 5.333 23.046 1.00 93.06 112 SER A CA 1
ATOM 907 C C . SER A 1 112 ? -5.224 4.749 24.410 1.00 93.06 112 SER A C 1
ATOM 909 O O . SER A 1 112 ? -4.790 5.253 25.444 1.00 93.06 112 SER A O 1
ATOM 911 N N . GLN A 1 113 ? -6.054 3.702 24.412 1.00 91.75 113 GLN A N 1
ATOM 912 C CA . GLN A 1 113 ? -6.524 3.008 25.613 1.00 91.75 113 GLN A CA 1
ATOM 913 C C . GLN A 1 113 ? -5.711 1.744 25.949 1.00 91.75 113 GLN A C 1
ATOM 915 O O . GLN A 1 113 ? -5.992 1.113 26.970 1.00 91.75 113 GLN A O 1
ATOM 920 N N . ALA A 1 114 ? -4.759 1.358 25.093 1.00 74.38 114 ALA A N 1
ATOM 921 C CA . ALA A 1 114 ? -3.909 0.173 25.242 1.00 74.38 114 ALA A CA 1
ATOM 922 C C . ALA A 1 114 ? -2.607 0.487 25.994 1.00 74.38 114 ALA A C 1
ATOM 924 O O . ALA A 1 114 ? -2.174 -0.387 26.780 1.00 74.38 114 ALA A O 1
#

Foldseek 3Di:
DDDDDDPDDDDDDDDLQLVLQVPDPQWDAHDPHDPVVVNVVVVVVVVVVVVDDDDDDDDDDPVDDDDPFDDFDQDQWDFDWDADPVCNNRGTGGDIDGDPNVVRVVVVVVRVVD